Protein AF-A0A923PNM7-F1 (afdb_monomer)

Secondary structure (DSSP, 8-state):
--HHHHHHHHHHHHHHHHHHHHHHHHHHHHHHHHTTT-HHHHHHHHHHHHHHHHHHHHHHHHHHHHHHHHHHTT-

pLDDT: mean 92.81, std 9.44, range [52.0, 98.44]

Mean predicted aligned error: 4.33 Å

Organism: NCBI:txid1517758

Nearest PDB structures (foldseek):
  6x94-assembly1_A  TM=9.327E-01  e=6.517E-01  Methanosarcina mazei Go1
  2zr2-assembly1_A  TM=9.225E-01  e=4.087E+00  Pyrococcus horikoshii OT3
  3q84-assembly2_H  TM=9.003E-01  e=4.354E+00  Homo sapiens
  6r1o-assembly1_A-2  TM=9.442E-01  e=5.976E+00  Escherichia coli

Solvent-accessible surface area (backbone atoms only — not comparable to full-atom values): 4083 Å² total; per-residue (Å²): 132,57,70,68,61,52,46,55,48,52,36,52,53,40,53,52,51,36,54,52,40,51,51,50,50,54,52,49,52,52,50,45,64,70,42,66,88,37,66,70,59,40,51,56,50,50,56,50,45,54,53,44,49,54,51,36,50,54,35,51,54,49,41,56,52,42,52,51,52,58,51,64,78,73,108

Sequence (75 aa):
MSTRRNIKYRYLKTKMALSQTVQAILDINRKRRFFRQDDGKQEELNEELKVLNAVAENQARSLKSFELQLKNEVA

Radius of gyration: 16.87 Å; Cα contacts (8 Å, |Δi|>4): 40; chains: 1; bounding box: 34×20×48 Å

Foldseek 3Di:
DDPLVVLVVLLVVLVVVLVVLVVVLVVLVVVCVVCVVPVVSVVVSVVVNVVSVVSNVVSVVSNVVSVVVNVVVVD

Structure (mmCIF, N/CA/C/O backbone):
data_AF-A0A923PNM7-F1
#
_entry.id   AF-A0A923PNM7-F1
#
loop_
_atom_site.group_PDB
_atom_site.id
_atom_site.type_symbol
_atom_site.label_atom_id
_atom_site.label_alt_id
_atom_site.label_comp_id
_atom_site.label_asym_id
_atom_site.label_entity_id
_atom_site.label_seq_id
_atom_site.pdbx_PDB_ins_code
_atom_site.Cartn_x
_atom_site.Cartn_y
_atom_site.Cartn_z
_atom_site.occupancy
_atom_site.B_iso_or_equiv
_atom_site.auth_seq_id
_atom_site.auth_comp_id
_atom_site.auth_asym_id
_atom_site.auth_atom_id
_atom_site.pdbx_PDB_model_num
ATOM 1 N N . MET A 1 1 ? -17.627 14.689 18.842 1.00 55.44 1 MET A N 1
ATOM 2 C CA . MET A 1 1 ? -17.727 13.317 18.282 1.00 55.44 1 MET A CA 1
ATOM 3 C C . MET A 1 1 ? -17.251 12.333 19.338 1.00 55.44 1 MET A C 1
ATOM 5 O O . MET A 1 1 ? -16.278 12.659 20.000 1.00 55.44 1 MET A O 1
ATOM 9 N N . SER A 1 2 ? -17.882 11.166 19.505 1.00 74.38 2 SER A N 1
ATOM 10 C CA . SER A 1 2 ? -17.358 10.161 20.444 1.00 74.38 2 SER A CA 1
ATOM 11 C C . SER A 1 2 ? -16.015 9.602 19.961 1.00 74.38 2 SER A C 1
ATOM 13 O O . SER A 1 2 ? -15.810 9.443 18.752 1.00 74.38 2 SER A O 1
ATOM 15 N N . THR A 1 3 ? -15.116 9.292 20.898 1.00 75.75 3 THR A N 1
ATOM 16 C CA . THR A 1 3 ? -13.798 8.679 20.645 1.00 75.75 3 THR A CA 1
ATOM 17 C C . THR A 1 3 ? -13.926 7.448 19.746 1.00 75.75 3 THR A C 1
ATOM 19 O O . THR A 1 3 ? -13.293 7.378 18.693 1.00 75.75 3 THR A O 1
ATOM 22 N N . ARG A 1 4 ? -14.902 6.584 20.042 1.00 75.69 4 ARG A N 1
ATOM 23 C CA . ARG A 1 4 ? -15.268 5.422 19.225 1.00 75.69 4 ARG A CA 1
ATOM 24 C C . ARG A 1 4 ? -15.603 5.744 17.770 1.00 75.69 4 ARG A C 1
ATOM 26 O O . ARG A 1 4 ? -15.160 5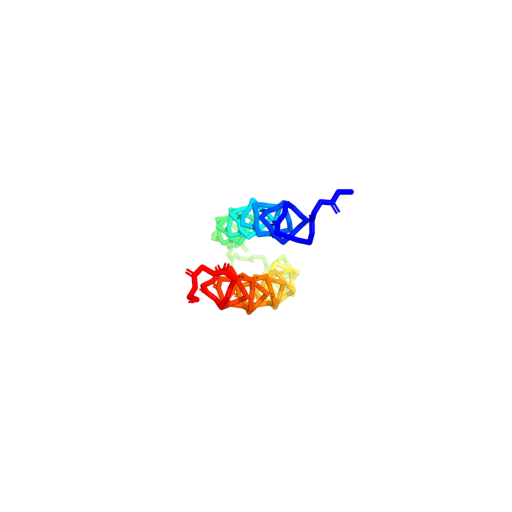.051 16.854 1.00 75.69 4 ARG A O 1
ATOM 33 N N . ARG A 1 5 ? -16.402 6.791 17.519 1.00 79.00 5 ARG A N 1
ATOM 34 C CA . ARG A 1 5 ? -16.778 7.200 16.150 1.00 79.00 5 ARG A CA 1
ATOM 35 C C . ARG A 1 5 ? -15.559 7.712 15.382 1.00 79.00 5 ARG A C 1
ATOM 37 O O . ARG A 1 5 ? -15.453 7.464 14.185 1.00 79.00 5 ARG A O 1
ATOM 44 N N . ASN A 1 6 ? -14.625 8.358 16.081 1.00 89.12 6 ASN A N 1
ATOM 45 C CA . ASN A 1 6 ? -13.356 8.815 15.519 1.00 89.12 6 ASN A CA 1
ATOM 46 C C . ASN A 1 6 ? -12.449 7.632 15.133 1.00 89.12 6 ASN A C 1
ATOM 48 O O . ASN A 1 6 ? -11.956 7.589 14.009 1.00 89.12 6 ASN A O 1
ATOM 52 N N . ILE A 1 7 ? -12.301 6.626 16.004 1.00 91.12 7 ILE A N 1
ATOM 53 C CA . ILE A 1 7 ? -11.471 5.440 15.725 1.00 91.12 7 ILE A CA 1
ATOM 54 C C . ILE A 1 7 ? -12.061 4.610 14.578 1.00 91.12 7 ILE A C 1
ATOM 56 O O . ILE A 1 7 ? -11.329 4.246 13.660 1.00 91.12 7 ILE A O 1
ATOM 60 N N . LYS A 1 8 ? -13.384 4.381 1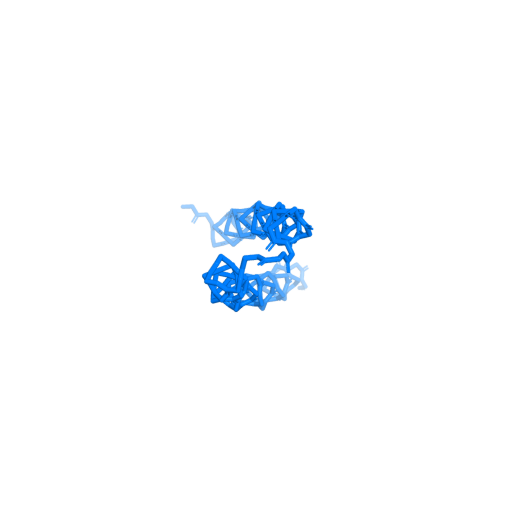4.552 1.00 92.31 8 LYS A N 1
ATOM 61 C CA . LYS A 1 8 ? -14.049 3.703 13.419 1.00 92.31 8 LYS A CA 1
ATOM 62 C C . LYS A 1 8 ? -13.816 4.429 12.094 1.00 92.31 8 LYS A C 1
ATOM 64 O O . LYS A 1 8 ? -13.563 3.787 11.078 1.00 92.31 8 LYS A O 1
ATOM 69 N N . TYR A 1 9 ? -13.886 5.760 12.104 1.00 95.00 9 TYR A N 1
ATOM 70 C CA . TYR A 1 9 ? -13.618 6.566 10.916 1.00 95.00 9 TYR A CA 1
ATOM 71 C C . TYR A 1 9 ? -12.161 6.432 10.452 1.00 95.00 9 TYR A C 1
ATOM 73 O O . TYR A 1 9 ? -11.918 6.192 9.270 1.00 95.00 9 TYR A O 1
ATOM 81 N N . ARG A 1 10 ? -11.194 6.523 11.376 1.00 94.56 10 ARG A N 1
ATOM 82 C CA . ARG A 1 10 ? -9.768 6.318 11.069 1.00 94.56 10 ARG A CA 1
ATOM 83 C C . ARG A 1 10 ? -9.508 4.918 10.520 1.00 94.56 10 ARG A C 1
ATOM 85 O O . ARG A 1 10 ? -8.852 4.803 9.493 1.00 94.56 10 ARG A O 1
ATOM 92 N N . TYR A 1 11 ? -10.091 3.888 11.132 1.00 96.50 11 TYR A N 1
ATOM 93 C CA . TYR A 1 11 ? -10.025 2.513 10.641 1.00 96.50 11 TYR A CA 1
ATOM 94 C C . TYR A 1 11 ? -10.509 2.405 9.193 1.00 96.50 11 TYR A C 1
ATOM 96 O O . TYR A 1 11 ? -9.777 1.918 8.334 1.00 96.50 11 TYR A O 1
ATOM 104 N N . LEU A 1 12 ? -11.713 2.909 8.898 1.00 97.25 12 LEU A N 1
ATOM 105 C CA . LEU A 1 12 ? -12.277 2.834 7.551 1.00 97.25 12 LEU A CA 1
ATOM 106 C C . LEU A 1 12 ? -11.405 3.579 6.533 1.00 97.25 12 LEU A C 1
ATOM 108 O O . LEU A 1 12 ? -11.087 3.030 5.479 1.00 97.25 12 LEU A O 1
ATOM 112 N N . LYS A 1 13 ? -10.964 4.795 6.875 1.00 97.25 13 LYS A N 1
ATOM 113 C CA . LYS A 1 13 ? -10.093 5.602 6.016 1.00 97.25 13 LYS A CA 1
ATOM 114 C C . LYS A 1 13 ? -8.775 4.883 5.718 1.00 97.25 13 LYS A C 1
ATOM 116 O O . LYS A 1 13 ? -8.372 4.808 4.560 1.00 97.25 13 LYS A O 1
ATOM 121 N N . THR A 1 14 ? -8.121 4.320 6.732 1.00 97.56 14 THR A N 1
ATOM 122 C CA . THR A 1 14 ? -6.865 3.581 6.549 1.00 97.56 14 THR A CA 1
ATOM 123 C C . THR A 1 14 ? -7.076 2.288 5.763 1.00 97.56 14 THR A C 1
ATOM 125 O O . THR A 1 14 ? -6.226 1.933 4.955 1.00 97.56 14 THR A O 1
ATOM 128 N N . LYS A 1 15 ? -8.222 1.613 5.917 1.00 97.94 15 LYS A N 1
ATOM 129 C CA . LYS A 1 15 ? -8.554 0.397 5.157 1.00 97.94 15 LYS A CA 1
ATOM 130 C C . LYS A 1 15 ? -8.725 0.688 3.669 1.00 97.94 15 LYS A C 1
ATOM 132 O O . LYS A 1 15 ? -8.227 -0.063 2.829 1.00 97.94 15 LYS A O 1
ATOM 137 N N . MET A 1 16 ? -9.394 1.793 3.343 1.00 98.31 16 MET A N 1
ATOM 138 C CA . MET A 1 16 ? -9.517 2.267 1.963 1.00 98.31 16 MET A CA 1
ATOM 139 C C . MET A 1 16 ? -8.151 2.641 1.384 1.00 98.31 16 MET A C 1
ATOM 141 O O . MET A 1 16 ? -7.823 2.196 0.288 1.00 98.31 16 MET A O 1
ATOM 145 N N . ALA A 1 17 ? -7.338 3.384 2.142 1.00 97.94 17 ALA A N 1
ATOM 146 C CA . ALA A 1 17 ? -5.993 3.763 1.720 1.00 97.94 17 ALA A CA 1
ATOM 147 C C . ALA A 1 17 ? -5.106 2.534 1.458 1.00 97.94 17 ALA A C 1
ATOM 149 O O . ALA A 1 17 ? -4.467 2.468 0.415 1.00 97.94 17 ALA A O 1
ATOM 150 N N . LEU A 1 18 ? -5.146 1.520 2.332 1.00 98.44 18 LEU A N 1
ATOM 151 C CA . LEU A 1 18 ? -4.427 0.259 2.121 1.00 98.44 18 LEU A CA 1
ATOM 152 C C . LEU A 1 18 ? -4.875 -0.459 0.851 1.00 98.44 18 LEU A C 1
ATOM 154 O O . LEU A 1 18 ? -4.042 -0.928 0.082 1.00 98.44 18 LEU A O 1
ATOM 158 N N . SER A 1 19 ? -6.183 -0.506 0.597 1.00 98.19 19 SER A N 1
ATOM 159 C CA . SER A 1 19 ? -6.719 -1.129 -0.619 1.00 98.19 19 SER A CA 1
ATOM 160 C C . SER A 1 19 ? -6.224 -0.412 -1.882 1.00 98.19 19 SER A C 1
ATOM 162 O O . SER A 1 19 ? -5.837 -1.060 -2.851 1.00 98.19 19 SER A O 1
ATOM 164 N N . GLN A 1 20 ? -6.174 0.923 -1.855 1.00 98.38 20 GLN A N 1
ATOM 165 C CA . GLN A 1 20 ? -5.637 1.735 -2.951 1.00 98.38 20 GLN A CA 1
ATOM 166 C C . GLN A 1 20 ? -4.130 1.523 -3.138 1.00 98.38 20 GLN A C 1
ATOM 168 O O . GLN A 1 20 ? -3.676 1.351 -4.266 1.00 98.38 20 GLN A O 1
ATOM 173 N N . THR A 1 21 ? -3.354 1.486 -2.051 1.00 98.44 21 THR A N 1
ATOM 174 C CA . THR A 1 21 ? -1.908 1.239 -2.108 1.00 98.44 21 THR A CA 1
ATOM 175 C C . THR A 1 21 ? -1.601 -0.154 -2.661 1.00 98.44 21 THR A C 1
ATOM 177 O O . THR A 1 21 ? -0.729 -0.287 -3.515 1.00 98.44 21 THR A O 1
ATOM 180 N N . VAL A 1 22 ? -2.353 -1.185 -2.261 1.00 98.31 22 VAL A N 1
ATOM 181 C CA . VAL A 1 22 ? -2.221 -2.535 -2.835 1.00 98.31 22 VAL A CA 1
ATOM 182 C C . VAL A 1 22 ? -2.527 -2.529 -4.333 1.00 98.31 22 VAL A C 1
ATOM 184 O O . VAL A 1 22 ? -1.775 -3.122 -5.105 1.00 98.31 22 VAL A O 1
ATOM 187 N N . GLN A 1 23 ? -3.579 -1.830 -4.767 1.00 98.38 23 GLN A N 1
ATOM 188 C CA . GLN A 1 23 ? -3.886 -1.717 -6.193 1.00 98.38 23 GLN A CA 1
ATOM 189 C C . GLN A 1 23 ? -2.745 -1.037 -6.965 1.00 98.38 23 GLN A C 1
ATOM 191 O O . GLN A 1 23 ? -2.326 -1.551 -8.000 1.00 98.38 23 GLN A O 1
ATOM 196 N N . ALA A 1 24 ? -2.173 0.043 -6.423 1.00 98.19 24 ALA A N 1
ATOM 197 C CA . ALA A 1 24 ? -1.018 0.710 -7.018 1.00 98.19 24 ALA A CA 1
ATOM 198 C C . ALA A 1 24 ? 0.191 -0.236 -7.142 1.00 98.19 24 ALA A C 1
ATOM 200 O O . ALA A 1 24 ? 0.801 -0.307 -8.204 1.00 98.19 24 ALA A O 1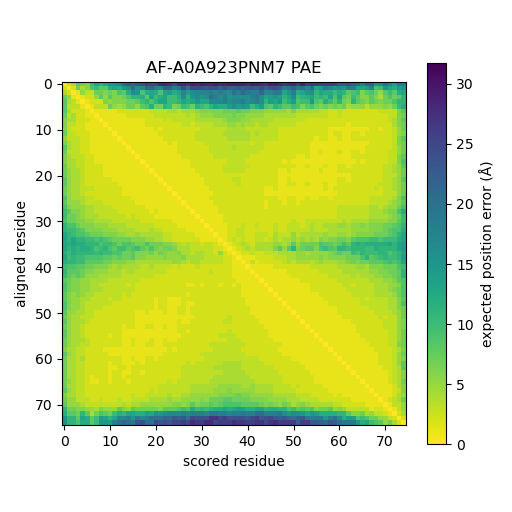
ATOM 201 N N . ILE A 1 25 ? 0.493 -1.034 -6.110 1.00 98.31 25 ILE A N 1
ATOM 202 C CA . ILE A 1 25 ? 1.561 -2.052 -6.160 1.00 98.31 25 ILE A CA 1
ATOM 203 C C . ILE A 1 25 ? 1.322 -3.046 -7.304 1.00 98.31 25 ILE A C 1
ATOM 205 O O . ILE A 1 25 ? 2.248 -3.387 -8.045 1.00 98.31 2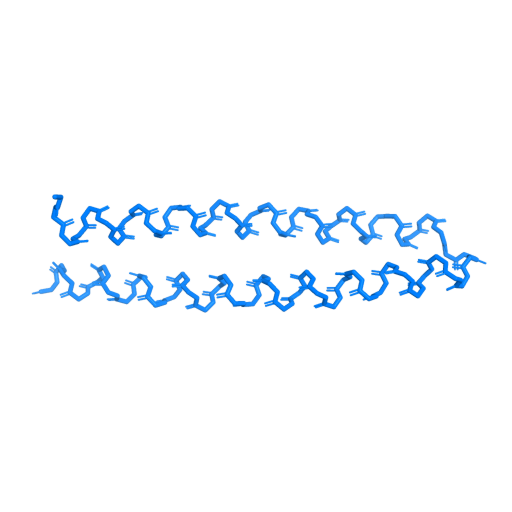5 ILE A O 1
ATOM 209 N N . LEU A 1 26 ? 0.087 -3.525 -7.470 1.00 97.88 26 LEU A N 1
ATOM 210 C CA . LEU A 1 26 ? -0.261 -4.443 -8.558 1.00 97.88 26 LEU A CA 1
ATOM 211 C C . LEU A 1 26 ? -0.084 -3.786 -9.930 1.00 97.88 26 LEU A C 1
ATOM 213 O O . LEU A 1 26 ? 0.441 -4.421 -10.847 1.00 97.88 26 LEU A O 1
ATOM 217 N N . ASP A 1 27 ? -0.466 -2.520 -10.068 1.00 97.62 27 ASP A N 1
ATOM 218 C CA . ASP A 1 27 ? -0.319 -1.773 -11.314 1.00 97.62 27 ASP A CA 1
ATOM 219 C C . ASP A 1 27 ? 1.156 -1.515 -11.656 1.00 97.62 27 ASP A C 1
ATOM 221 O O . ASP A 1 27 ? 1.554 -1.686 -12.812 1.00 97.62 27 ASP A O 1
ATOM 225 N N . ILE A 1 28 ? 1.998 -1.203 -10.664 1.00 96.38 28 ILE A N 1
ATOM 226 C CA . ILE A 1 28 ? 3.448 -1.085 -10.862 1.00 96.38 28 ILE A CA 1
ATOM 227 C C . ILE A 1 28 ? 4.059 -2.423 -11.270 1.00 96.38 28 ILE A C 1
ATOM 229 O O . ILE A 1 28 ? 4.833 -2.468 -12.223 1.00 96.38 28 ILE A O 1
ATOM 233 N N . ASN A 1 29 ? 3.661 -3.536 -10.652 1.00 95.25 29 ASN A N 1
ATOM 234 C CA . ASN A 1 29 ? 4.131 -4.859 -11.072 1.00 95.25 29 ASN A CA 1
ATOM 235 C C . ASN A 1 29 ? 3.731 -5.197 -12.520 1.00 95.25 29 ASN A C 1
ATOM 237 O O . ASN A 1 29 ? 4.525 -5.787 -13.258 1.00 95.25 29 ASN A O 1
ATOM 241 N N . ARG A 1 30 ? 2.535 -4.786 -12.969 1.00 95.94 30 ARG A N 1
ATOM 242 C CA . ARG A 1 30 ? 2.127 -4.924 -14.379 1.00 95.94 30 ARG A CA 1
ATOM 243 C C . ARG A 1 30 ? 3.016 -4.093 -15.306 1.00 95.94 30 ARG A C 1
ATOM 245 O O . ARG A 1 30 ? 3.505 -4.630 -16.298 1.00 95.94 30 ARG A O 1
ATOM 252 N N . LYS A 1 31 ? 3.272 -2.821 -14.972 1.00 94.06 31 LYS A N 1
ATOM 253 C CA . LYS A 1 31 ? 4.177 -1.943 -15.742 1.00 94.06 31 LYS A CA 1
ATOM 254 C C . LYS A 1 31 ? 5.598 -2.498 -15.782 1.00 94.06 31 LYS A C 1
ATOM 256 O O . LYS A 1 31 ? 6.210 -2.552 -16.842 1.00 94.06 31 LYS A O 1
ATOM 261 N N . ARG A 1 32 ? 6.096 -2.994 -14.652 1.00 92.00 32 ARG A N 1
ATOM 262 C CA . ARG A 1 32 ? 7.426 -3.595 -14.536 1.00 92.00 32 ARG A CA 1
ATOM 263 C C . ARG A 1 32 ? 7.571 -4.817 -15.439 1.00 92.00 32 ARG A C 1
ATOM 265 O O . ARG A 1 32 ? 8.608 -4.995 -16.066 1.00 92.00 32 ARG A O 1
ATOM 272 N N . ARG A 1 33 ? 6.523 -5.633 -15.580 1.00 92.38 33 ARG A N 1
ATOM 273 C CA . ARG A 1 33 ? 6.517 -6.738 -16.551 1.00 92.38 33 ARG A CA 1
ATOM 274 C C . ARG A 1 33 ? 6.586 -6.246 -18.002 1.00 92.38 33 ARG A C 1
ATOM 276 O O . ARG A 1 33 ? 7.211 -6.914 -18.819 1.00 92.38 33 ARG A O 1
ATOM 283 N N . PHE A 1 34 ? 5.949 -5.118 -18.316 1.00 93.44 34 PHE A N 1
ATOM 284 C CA . PHE A 1 34 ? 5.957 -4.524 -19.655 1.00 93.44 34 PHE A CA 1
ATOM 285 C C . PHE A 1 34 ? 7.334 -3.948 -20.023 1.00 93.44 34 PHE A C 1
ATOM 287 O O . PHE A 1 34 ? 7.866 -4.268 -21.080 1.00 93.44 34 PHE A O 1
ATOM 294 N N . PHE A 1 35 ? 7.964 -3.191 -19.123 1.00 92.69 35 PHE A N 1
ATOM 295 C CA . PHE A 1 35 ? 9.274 -2.561 -19.344 1.00 92.69 35 PHE A CA 1
ATOM 296 C C . PHE A 1 35 ? 10.464 -3.474 -19.016 1.00 92.69 35 PHE A C 1
ATOM 298 O O . PHE A 1 35 ? 11.498 -3.008 -18.552 1.00 92.69 35 PHE A O 1
ATOM 305 N N . ARG A 1 36 ? 10.339 -4.794 -19.192 1.00 89.69 36 ARG A N 1
ATOM 306 C CA . ARG A 1 36 ? 11.342 -5.764 -18.707 1.00 89.69 36 ARG A CA 1
ATOM 307 C C . ARG A 1 36 ? 12.749 -5.568 -19.292 1.00 89.69 36 ARG A C 1
ATOM 309 O O . ARG A 1 36 ? 13.706 -5.992 -18.662 1.00 89.69 36 ARG A O 1
ATOM 316 N N . GLN A 1 37 ? 12.855 -4.993 -20.487 1.00 92.44 37 GLN A N 1
ATOM 317 C CA . GLN A 1 37 ? 14.123 -4.779 -21.198 1.00 92.44 37 GLN A CA 1
ATOM 318 C C . GLN A 1 37 ? 14.690 -3.362 -21.017 1.00 92.44 37 GLN A C 1
ATOM 320 O O . GLN A 1 37 ? 15.747 -3.063 -21.559 1.00 92.44 37 GLN A O 1
ATOM 325 N N . ASP A 1 38 ? 13.981 -2.488 -20.299 1.00 94.56 38 ASP A N 1
ATOM 326 C CA . ASP A 1 38 ? 14.416 -1.121 -20.023 1.00 94.56 38 ASP A CA 1
ATOM 327 C C . ASP A 1 38 ? 14.884 -1.042 -18.567 1.00 94.56 38 ASP A C 1
ATOM 329 O O . ASP A 1 38 ? 14.076 -0.899 -17.647 1.00 94.56 38 ASP A O 1
ATOM 333 N N . ASP A 1 39 ? 16.194 -1.186 -18.366 1.00 91.62 39 ASP A N 1
ATOM 334 C CA . ASP A 1 39 ? 16.810 -1.229 -17.038 1.00 91.62 39 ASP A CA 1
ATOM 335 C C . ASP A 1 39 ? 16.571 0.063 -16.241 1.00 91.62 39 ASP A C 1
ATOM 337 O O . ASP A 1 39 ? 16.317 0.003 -15.036 1.00 91.62 39 ASP A O 1
ATOM 341 N N . GLY A 1 40 ? 16.547 1.223 -16.909 1.00 93.06 40 GLY A N 1
ATOM 342 C CA . GLY A 1 40 ? 16.249 2.504 -16.263 1.00 93.06 40 GLY A CA 1
ATOM 343 C C . GLY A 1 40 ? 14.814 2.551 -15.742 1.00 93.06 40 GLY A C 1
ATOM 344 O O . GLY A 1 40 ? 14.571 2.887 -14.581 1.00 93.06 40 GLY A O 1
ATOM 345 N N . LYS A 1 41 ? 13.845 2.116 -16.557 1.00 93.50 41 LYS A N 1
ATOM 346 C CA . LYS A 1 41 ? 12.447 1.994 -16.115 1.00 93.50 41 LYS A CA 1
ATOM 347 C C . LYS A 1 41 ? 12.266 0.928 -15.041 1.00 93.50 41 LYS A C 1
ATOM 349 O O . LYS A 1 41 ? 11.426 1.104 -14.161 1.00 93.50 41 LYS A O 1
ATOM 354 N N . GLN A 1 42 ? 13.019 -0.172 -15.081 1.00 94.56 42 GLN A N 1
ATOM 355 C CA . GLN A 1 42 ? 12.984 -1.175 -14.013 1.00 94.56 42 GLN A CA 1
ATOM 356 C C . GLN A 1 42 ? 13.418 -0.577 -12.675 1.00 94.56 42 GLN A C 1
ATOM 358 O O . GLN A 1 42 ? 12.772 -0.843 -11.662 1.00 94.56 42 GLN A O 1
ATOM 363 N N . GLU A 1 43 ? 14.490 0.212 -12.665 1.00 95.25 43 GLU A N 1
ATOM 364 C CA . GLU A 1 43 ? 15.012 0.830 -11.449 1.00 95.25 43 GLU A CA 1
ATOM 365 C C . GLU A 1 43 ? 14.028 1.853 -10.869 1.00 95.25 43 GLU A C 1
ATOM 367 O O . GLU A 1 43 ? 13.673 1.750 -9.693 1.00 95.25 43 GLU A O 1
ATOM 372 N N . GLU A 1 44 ? 13.470 2.736 -11.706 1.00 95.31 44 GLU A N 1
ATOM 373 C CA . GLU A 1 44 ? 12.415 3.679 -11.302 1.00 95.31 44 GLU A CA 1
ATOM 374 C C . GLU A 1 44 ? 11.215 2.958 -10.657 1.00 95.31 44 GLU A C 1
ATOM 376 O O . GLU A 1 44 ? 10.770 3.313 -9.562 1.00 95.31 44 GLU A O 1
ATOM 381 N N . LEU A 1 45 ? 10.710 1.902 -11.305 1.00 96.12 45 LEU A N 1
ATOM 382 C CA . LEU A 1 45 ? 9.564 1.136 -10.804 1.00 96.12 45 LEU A CA 1
ATOM 383 C C . LEU A 1 45 ? 9.905 0.350 -9.528 1.00 96.12 45 LEU A C 1
ATOM 385 O O . LEU A 1 45 ? 9.024 0.119 -8.697 1.00 96.12 45 LEU A O 1
ATOM 389 N N . ASN A 1 46 ? 11.160 -0.070 -9.345 1.00 95.50 46 ASN A N 1
ATOM 390 C CA . ASN A 1 46 ? 11.605 -0.741 -8.124 1.00 95.50 46 ASN A CA 1
ATOM 391 C C . ASN A 1 46 ? 11.652 0.219 -6.932 1.00 95.50 46 ASN A C 1
ATOM 393 O O . ASN A 1 46 ? 11.225 -0.163 -5.840 1.00 95.50 46 ASN A O 1
ATOM 397 N N . GLU A 1 47 ? 12.129 1.449 -7.125 1.00 97.19 47 GLU A N 1
ATOM 398 C 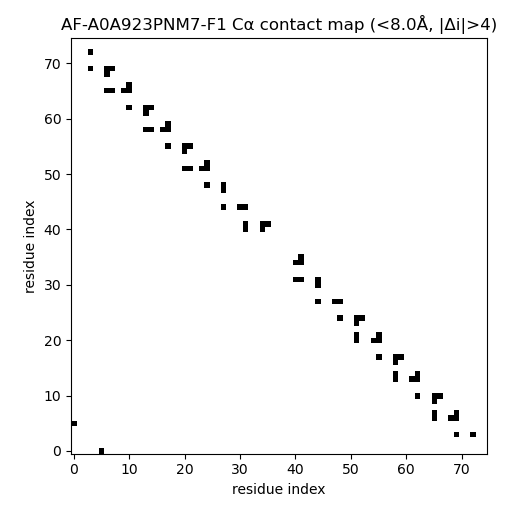CA . GLU A 1 47 ? 12.096 2.471 -6.074 1.00 97.19 47 GLU A CA 1
ATOM 399 C C . GLU A 1 47 ? 10.655 2.831 -5.696 1.00 97.19 47 GLU A C 1
ATOM 401 O O . GLU A 1 47 ? 10.310 2.859 -4.511 1.00 97.19 47 GLU A O 1
ATOM 406 N N . GLU A 1 48 ? 9.767 2.979 -6.683 1.00 96.56 48 GLU A N 1
ATOM 407 C CA . GLU A 1 48 ? 8.343 3.197 -6.420 1.00 96.56 48 GLU A CA 1
ATOM 408 C C . GLU A 1 48 ? 7.717 2.023 -5.640 1.00 96.56 48 GLU A C 1
ATOM 410 O O . GLU A 1 48 ? 7.012 2.235 -4.649 1.00 96.56 48 GLU A O 1
ATOM 415 N N . LEU A 1 49 ? 8.033 0.7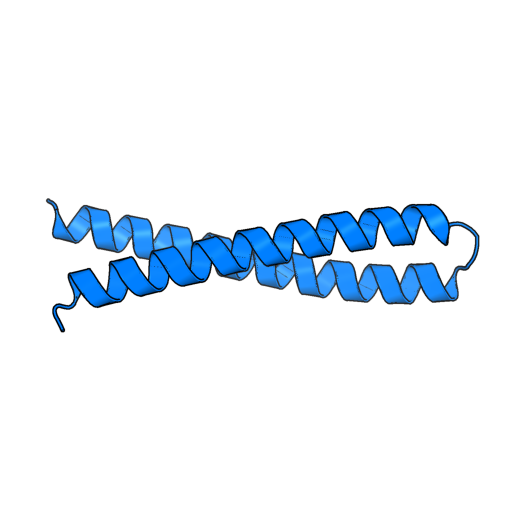72 -6.004 1.00 97.38 49 LEU A N 1
ATOM 416 C CA . LEU A 1 49 ? 7.583 -0.413 -5.262 1.00 97.38 49 LEU A CA 1
ATOM 417 C C . LEU A 1 49 ? 8.073 -0.421 -3.813 1.00 97.38 49 LEU A C 1
ATOM 419 O O . LEU A 1 49 ? 7.304 -0.795 -2.926 1.00 97.38 49 LEU A O 1
ATOM 423 N N . LYS A 1 50 ? 9.327 -0.036 -3.542 1.00 98.00 50 LYS A N 1
ATOM 424 C CA . LYS A 1 50 ? 9.856 0.029 -2.168 1.00 98.00 50 LYS A CA 1
ATOM 425 C C . LYS A 1 50 ? 9.034 0.991 -1.315 1.00 98.00 50 LYS A C 1
ATOM 427 O O . LYS A 1 50 ? 8.614 0.624 -0.215 1.00 98.00 50 LYS A O 1
ATOM 432 N N . VAL A 1 51 ? 8.753 2.183 -1.840 1.00 98.25 51 VAL A N 1
ATOM 433 C CA . VAL A 1 51 ? 7.944 3.193 -1.144 1.00 98.25 51 VAL A CA 1
ATOM 434 C C . VAL A 1 51 ? 6.526 2.679 -0.909 1.00 98.25 51 VAL A C 1
ATOM 436 O O . VAL A 1 51 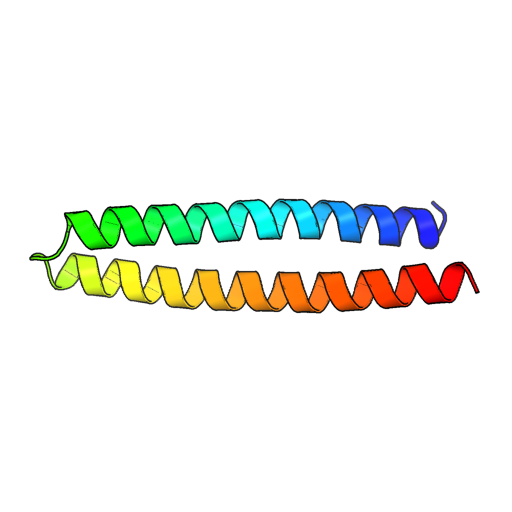? 6.039 2.719 0.221 1.00 98.25 51 VAL A O 1
ATOM 439 N N . LEU A 1 52 ? 5.870 2.142 -1.941 1.00 98.06 52 LEU A N 1
ATOM 440 C CA . LEU A 1 52 ? 4.502 1.637 -1.821 1.00 98.06 52 LEU A CA 1
ATOM 441 C C . LEU A 1 52 ? 4.393 0.474 -0.824 1.00 98.06 52 LEU A C 1
ATOM 443 O O . LEU A 1 52 ? 3.442 0.435 -0.044 1.00 98.06 52 LEU A O 1
ATOM 447 N N . ASN A 1 53 ? 5.374 -0.431 -0.791 1.00 98.12 53 ASN A N 1
ATOM 448 C CA . ASN A 1 53 ? 5.421 -1.515 0.191 1.00 98.12 53 ASN A CA 1
ATOM 449 C C . ASN A 1 53 ? 5.550 -0.982 1.626 1.00 98.12 53 ASN A C 1
ATOM 451 O O . ASN A 1 53 ? 4.801 -1.412 2.503 1.00 98.12 53 ASN A O 1
ATOM 455 N N . ALA A 1 54 ? 6.433 -0.007 1.865 1.00 98.38 54 ALA A N 1
ATOM 456 C CA . ALA A 1 54 ? 6.574 0.616 3.182 1.00 98.38 54 ALA A CA 1
ATOM 4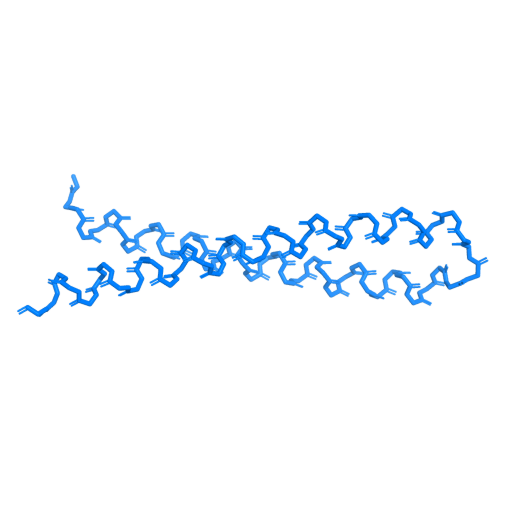57 C C . ALA A 1 54 ? 5.288 1.346 3.617 1.00 98.38 54 ALA A C 1
ATOM 459 O O . ALA A 1 54 ? 4.878 1.279 4.779 1.00 98.38 54 ALA A O 1
ATOM 460 N N . VAL A 1 55 ? 4.605 2.017 2.682 1.00 98.38 55 VAL A N 1
ATOM 461 C CA . VAL A 1 55 ? 3.308 2.663 2.937 1.00 98.38 55 VAL A CA 1
ATOM 462 C C . VAL A 1 55 ? 2.241 1.626 3.297 1.00 98.38 55 VAL A C 1
ATOM 464 O O . VAL A 1 55 ? 1.547 1.802 4.303 1.00 98.38 55 VAL A O 1
ATOM 467 N N . ALA A 1 56 ? 2.141 0.535 2.533 1.00 98.44 56 ALA A N 1
ATOM 468 C CA . ALA A 1 56 ? 1.194 -0.546 2.797 1.00 98.44 56 ALA A CA 1
ATOM 469 C C . ALA A 1 56 ? 1.430 -1.179 4.176 1.00 98.44 56 ALA A C 1
ATOM 471 O O . ALA A 1 56 ? 0.484 -1.393 4.938 1.00 98.44 56 ALA A O 1
ATOM 472 N N . GLU A 1 57 ? 2.691 -1.414 4.544 1.00 98.31 57 GLU A N 1
ATOM 473 C CA . GLU A 1 57 ? 3.047 -1.955 5.854 1.00 98.31 57 GLU A CA 1
ATOM 474 C C . GLU A 1 57 ? 2.618 -1.017 6.995 1.00 98.31 57 GLU A C 1
ATOM 476 O O . GLU A 1 57 ? 1.986 -1.450 7.963 1.00 98.31 57 GLU A O 1
ATOM 481 N N . ASN A 1 58 ? 2.885 0.284 6.870 1.00 98.25 58 ASN A N 1
ATOM 482 C CA . ASN A 1 58 ? 2.491 1.277 7.871 1.00 98.25 58 ASN A CA 1
ATOM 483 C C . ASN A 1 58 ? 0.966 1.389 8.024 1.00 98.25 58 ASN A C 1
ATOM 485 O O . ASN A 1 58 ? 0.449 1.501 9.143 1.00 98.25 58 ASN A O 1
ATOM 489 N N . GLN A 1 59 ? 0.226 1.323 6.917 1.00 98.06 59 GLN A N 1
ATOM 490 C CA . GLN A 1 59 ? -1.237 1.302 6.935 1.00 98.06 59 GLN A CA 1
ATOM 491 C C . GLN A 1 59 ? -1.766 0.019 7.597 1.00 98.06 59 GLN A C 1
ATOM 493 O O . GLN A 1 59 ? -2.678 0.097 8.421 1.00 98.06 59 GLN A O 1
ATOM 498 N N . ALA A 1 60 ? -1.167 -1.142 7.314 1.00 98.19 60 ALA A N 1
ATOM 499 C CA . ALA A 1 60 ? -1.534 -2.416 7.933 1.00 98.19 60 ALA A CA 1
ATOM 500 C C . ALA A 1 60 ? -1.277 -2.422 9.451 1.00 98.19 60 ALA A C 1
ATOM 502 O O . ALA A 1 60 ? -2.151 -2.812 10.231 1.00 98.19 60 ALA A O 1
ATOM 503 N N . ARG A 1 61 ? -0.118 -1.915 9.897 1.00 98.19 61 ARG A N 1
ATOM 504 C CA . ARG A 1 61 ? 0.195 -1.732 11.328 1.00 98.19 61 ARG A CA 1
ATOM 505 C C . ARG A 1 61 ? -0.824 -0.814 12.010 1.00 98.19 61 ARG A C 1
ATOM 507 O O . ARG A 1 61 ? -1.307 -1.123 13.099 1.00 98.19 61 ARG A O 1
ATOM 514 N N . SER A 1 62 ? -1.193 0.280 11.345 1.00 97.12 62 SER A N 1
ATOM 515 C CA . SER A 1 62 ? -2.185 1.238 11.847 1.00 97.12 62 SER A CA 1
ATOM 516 C C . SER A 1 62 ? -3.577 0.610 11.978 1.00 97.12 62 SER A C 1
ATOM 518 O O . SER A 1 62 ? -4.232 0.785 13.004 1.00 97.12 62 SER A O 1
ATOM 520 N N . LEU A 1 63 ? -4.013 -0.179 10.988 1.00 97.06 63 LEU A N 1
ATOM 521 C CA . LEU A 1 63 ? -5.280 -0.917 11.056 1.00 97.06 63 LEU A CA 1
ATOM 522 C C . LEU A 1 63 ? -5.319 -1.866 12.244 1.00 97.06 63 LEU A C 1
ATOM 524 O O . LEU A 1 63 ? -6.282 -1.830 13.005 1.00 97.06 63 LEU A O 1
ATOM 528 N N . LYS A 1 64 ? -4.253 -2.647 12.451 1.00 96.88 64 LYS A N 1
ATOM 529 C CA . LYS A 1 64 ? -4.150 -3.563 13.592 1.00 96.88 64 LYS A CA 1
ATOM 530 C C . LYS A 1 64 ? -4.265 -2.823 14.930 1.00 96.88 64 LYS A C 1
ATOM 532 O O . LYS A 1 64 ? -4.912 -3.314 15.853 1.00 96.88 64 LYS A O 1
ATOM 537 N N . SER A 1 65 ? -3.677 -1.628 15.032 1.00 96.19 65 SER A N 1
ATOM 538 C CA . SER A 1 65 ? -3.804 -0.775 16.220 1.00 96.19 65 SER A CA 1
ATOM 539 C C . SER A 1 65 ? -5.247 -0.305 16.440 1.00 96.19 65 SER A C 1
ATOM 541 O O . SER A 1 65 ? -5.775 -0.446 17.544 1.00 96.19 65 SER A O 1
ATOM 543 N N . PHE A 1 66 ? -5.923 0.180 15.395 1.00 95.00 66 PHE A N 1
ATOM 544 C CA . PHE A 1 66 ? -7.325 0.597 15.494 1.00 95.00 66 PHE A CA 1
ATOM 545 C C . PHE A 1 66 ? -8.266 -0.571 15.812 1.00 95.00 66 PHE A C 1
ATOM 547 O O . PHE A 1 66 ? -9.210 -0.397 16.578 1.00 95.00 66 PHE A O 1
ATOM 554 N N . GLU A 1 67 ? -8.010 -1.766 15.275 1.00 93.88 67 GLU A N 1
ATOM 555 C CA . GLU A 1 67 ? -8.776 -2.976 15.599 1.00 93.88 67 GLU A CA 1
ATOM 556 C C . GLU A 1 67 ? -8.657 -3.344 17.076 1.00 93.88 67 GLU A C 1
ATOM 558 O O . GLU A 1 67 ? -9.663 -3.669 17.705 1.00 93.88 67 GLU A O 1
ATOM 563 N N . LEU A 1 68 ? -7.452 -3.256 17.645 1.00 95.00 68 LEU A N 1
ATOM 564 C CA . LEU A 1 68 ? -7.235 -3.491 19.071 1.00 95.00 68 LEU A CA 1
ATOM 565 C C . LEU A 1 68 ? -7.982 -2.459 19.927 1.00 95.00 68 LEU A C 1
ATOM 567 O O . LEU A 1 68 ? -8.677 -2.833 20.867 1.00 95.00 68 LEU A O 1
ATOM 571 N N . GLN A 1 69 ? -7.896 -1.175 19.574 1.00 92.88 69 GLN A N 1
ATOM 572 C CA . GLN A 1 69 ? -8.615 -0.112 20.283 1.00 92.88 69 GLN A CA 1
ATOM 573 C C . GLN A 1 69 ? -10.135 -0.320 20.235 1.00 92.88 69 GLN A C 1
ATOM 575 O O . GLN A 1 69 ? -10.804 -0.213 21.257 1.00 92.88 69 GLN A O 1
ATOM 580 N N . LEU A 1 70 ? -10.682 -0.678 19.069 1.00 91.44 70 LEU A N 1
ATOM 581 C CA . LEU A 1 70 ? -12.114 -0.946 18.915 1.00 91.44 70 LEU A CA 1
ATOM 582 C C . LEU A 1 70 ? -12.582 -2.167 19.708 1.00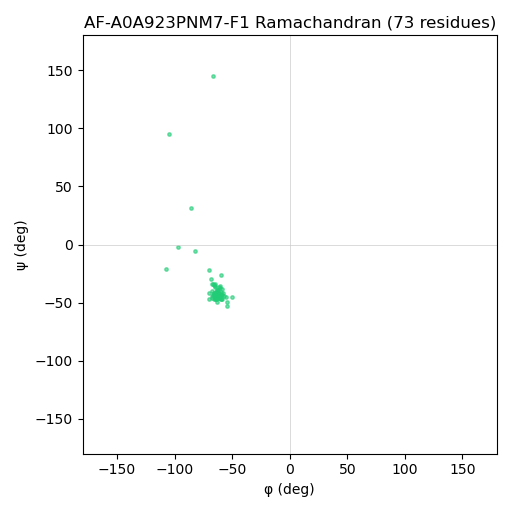 91.44 70 LEU A C 1
ATOM 584 O O . LEU A 1 70 ? -13.720 -2.162 20.170 1.00 91.44 70 LEU A O 1
ATOM 588 N N . LYS A 1 71 ? -11.744 -3.201 19.854 1.00 90.69 71 LYS A N 1
ATOM 589 C CA . LYS A 1 71 ? -12.044 -4.366 20.702 1.00 90.69 71 LYS A CA 1
ATOM 590 C C . LYS A 1 71 ? -12.073 -3.983 22.181 1.00 90.69 71 LYS A C 1
ATOM 592 O O . LYS A 1 71 ? -13.008 -4.362 22.875 1.00 90.69 71 LYS A O 1
ATOM 597 N N . ASN A 1 72 ? -11.105 -3.186 22.630 1.00 87.75 72 ASN A N 1
ATOM 598 C CA . ASN A 1 72 ? -10.998 -2.759 24.027 1.00 87.75 72 ASN A CA 1
ATOM 599 C C . ASN A 1 72 ? -12.099 -1.769 24.452 1.00 87.75 72 ASN A C 1
ATOM 601 O O . ASN A 1 72 ? -12.372 -1.658 25.634 1.00 87.75 72 ASN A O 1
ATOM 605 N N . GLU A 1 73 ? -12.739 -1.059 23.516 1.00 74.56 73 GLU A N 1
ATOM 606 C CA . GLU A 1 73 ? -13.931 -0.233 23.795 1.00 74.56 73 GLU A CA 1
ATOM 607 C C . GLU A 1 73 ? -15.253 -1.035 23.822 1.00 74.56 73 GLU A C 1
ATOM 609 O O . GLU A 1 73 ? -16.320 -0.457 24.043 1.00 74.56 73 GLU A O 1
ATOM 614 N N . VAL A 1 74 ? -15.222 -2.330 23.484 1.00 59.56 74 VAL A N 1
ATOM 615 C CA . VAL A 1 74 ? -16.400 -3.221 23.454 1.00 59.56 74 VAL A CA 1
ATOM 616 C C . VAL A 1 74 ? -16.396 -4.228 24.608 1.00 59.56 74 VAL A C 1
ATOM 618 O O . VAL A 1 74 ? -17.464 -4.744 24.932 1.00 59.56 74 VAL A O 1
ATOM 621 N N . ALA A 1 75 ? -15.230 -4.491 25.204 1.00 52.00 75 ALA A N 1
ATOM 622 C CA . ALA A 1 75 ? -15.072 -5.254 26.443 1.00 52.00 75 ALA A CA 1
ATOM 623 C C . ALA A 1 75 ? -15.369 -4.378 27.668 1.00 52.00 75 ALA A C 1
ATOM 625 O O . ALA A 1 75 ? -15.939 -4.926 28.635 1.00 52.00 75 ALA A O 1
#